Protein AF-A0A258W405-F1 (afdb_monomer_lite)

Radius of gyration: 18.04 Å; chains: 1; bounding box: 40×21×54 Å

pLDDT: mean 79.19, std 18.46, range [31.56, 95.25]

Foldseek 3Di:
DDDDDDDDPPAQKWKKKKFFDPLQQVCCCPPVVDRDDGDGIDMDIDGDDPVDDDPDDDPVRLQVVVCVRCVVVCVVPVDDDHDDPVCSVVTIDMDIDDTDDDDDPPDD

Secondary structure (DSSP, 8-state):
----PPP-----EEEEEEEE-HHHHHHHHHHH---PPPPPPEEEEEEPPTT---SS--HHHHHHHHHHHHHHHHHHHT------HHHHHHHEEEEEEEE---------

Structure (mmCIF, N/CA/C/O backbone):
data_AF-A0A258W405-F1
#
_entry.id   AF-A0A258W405-F1
#
loop_
_atom_site.group_PDB
_atom_site.id
_atom_site.type_symbol
_atom_site.label_atom_id
_atom_site.label_alt_id
_atom_site.label_comp_id
_atom_site.label_asym_id
_atom_site.label_entity_id
_atom_site.label_seq_id
_atom_site.pdbx_PDB_ins_code
_atom_site.Cartn_x
_atom_site.Cartn_y
_atom_site.Cartn_z
_atom_site.occupancy
_atom_site.B_iso_or_equiv
_atom_site.auth_seq_id
_atom_site.auth_comp_id
_atom_site.auth_asym_id
_atom_site.auth_atom_id
_atom_site.pdbx_PDB_model_num
ATOM 1 N N . MET A 1 1 ? -15.704 8.362 -36.813 1.00 38.09 1 MET A N 1
ATOM 2 C CA . MET A 1 1 ? -14.678 9.103 -36.054 1.00 38.09 1 MET A CA 1
ATOM 3 C C . MET A 1 1 ? -13.387 8.330 -36.163 1.00 38.09 1 MET A C 1
ATOM 5 O O . MET A 1 1 ? -13.366 7.169 -35.779 1.00 38.09 1 MET A O 1
ATOM 9 N N . THR A 1 2 ? -12.358 8.934 -36.738 1.00 39.44 2 THR A N 1
ATOM 10 C CA . THR A 1 2 ? -11.003 8.382 -36.751 1.00 39.44 2 THR A CA 1
ATOM 11 C C . THR A 1 2 ? -10.286 8.929 -35.527 1.00 39.44 2 THR A C 1
ATOM 13 O O . THR A 1 2 ? -10.123 10.139 -35.397 1.00 39.44 2 THR A O 1
ATOM 16 N N . PHE A 1 3 ? -9.930 8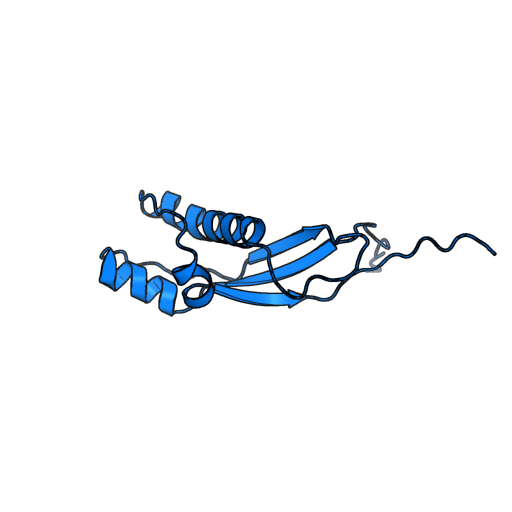.045 -34.599 1.00 31.56 3 PHE A N 1
ATOM 17 C CA . PHE A 1 3 ? -9.081 8.392 -33.469 1.00 31.56 3 PHE A CA 1
ATOM 18 C C . PHE A 1 3 ? -7.632 8.243 -33.915 1.00 31.56 3 PHE A C 1
ATOM 20 O O . PHE A 1 3 ? -7.236 7.182 -34.394 1.00 31.56 3 PHE A O 1
ATOM 27 N N . THR A 1 4 ? -6.857 9.311 -33.771 1.00 35.00 4 THR A N 1
ATOM 28 C CA . THR A 1 4 ? -5.407 9.262 -33.932 1.00 35.00 4 THR A CA 1
ATOM 29 C C . THR A 1 4 ? -4.822 9.035 -32.548 1.00 35.00 4 THR A C 1
ATOM 31 O O . THR A 1 4 ? -4.869 9.926 -31.701 1.00 35.00 4 THR A O 1
ATOM 34 N N . ILE A 1 5 ? -4.337 7.821 -32.298 1.00 46.50 5 ILE A N 1
ATOM 35 C CA . ILE A 1 5 ? -3.574 7.506 -31.092 1.00 46.50 5 ILE A CA 1
ATOM 36 C C . ILE A 1 5 ? -2.153 8.003 -31.349 1.00 46.50 5 ILE A C 1
ATOM 38 O O . ILE A 1 5 ? -1.511 7.569 -32.302 1.00 46.50 5 ILE A O 1
ATOM 42 N N . TYR A 1 6 ? -1.701 8.966 -30.548 1.00 43.72 6 TYR A N 1
ATOM 43 C CA . TYR A 1 6 ? -0.313 9.405 -30.569 1.00 43.72 6 TYR A CA 1
ATOM 44 C C . TYR A 1 6 ? 0.519 8.418 -29.770 1.00 43.72 6 TYR A C 1
ATOM 46 O O . TYR A 1 6 ? 0.208 8.099 -28.621 1.00 43.72 6 TYR A O 1
ATOM 54 N N . ASP A 1 7 ? 1.561 7.936 -30.418 1.00 46.19 7 ASP A N 1
ATOM 55 C CA . ASP A 1 7 ? 2.399 6.875 -29.918 1.00 46.19 7 ASP A CA 1
ATOM 56 C C . ASP A 1 7 ? 3.446 7.447 -28.935 1.00 46.19 7 ASP A C 1
ATOM 58 O O . ASP A 1 7 ? 4.285 8.278 -29.282 1.00 46.19 7 ASP A O 1
ATOM 62 N N . HIS A 1 8 ? 3.344 6.955 -27.694 1.00 46.28 8 HIS A N 1
ATOM 63 C CA . HIS A 1 8 ? 4.369 6.836 -26.645 1.00 46.28 8 HIS A CA 1
ATOM 64 C C . HIS A 1 8 ? 4.739 8.083 -25.808 1.00 46.28 8 HIS A C 1
ATOM 66 O O . HIS A 1 8 ? 5.602 8.888 -26.157 1.00 46.28 8 HIS A O 1
ATOM 72 N N . MET A 1 9 ? 4.217 8.143 -24.575 1.00 44.50 9 MET A N 1
ATOM 73 C CA . MET A 1 9 ? 4.986 8.726 -23.470 1.00 44.50 9 MET A CA 1
ATOM 74 C C . MET A 1 9 ? 6.166 7.790 -23.177 1.00 44.50 9 MET A C 1
ATOM 76 O O . MET A 1 9 ? 5.987 6.697 -22.642 1.00 44.50 9 MET A O 1
ATOM 80 N N . ILE A 1 10 ? 7.368 8.218 -23.562 1.00 52.25 10 ILE A N 1
ATOM 81 C CA . ILE A 1 10 ? 8.636 7.537 -23.278 1.00 52.25 10 ILE A CA 1
ATOM 82 C C . ILE A 1 10 ? 8.926 7.690 -21.784 1.00 52.25 10 ILE A C 1
ATOM 84 O O . ILE A 1 10 ? 9.546 8.664 -21.362 1.00 52.25 10 ILE A O 1
ATOM 88 N N . LEU A 1 11 ? 8.453 6.758 -20.964 1.00 55.41 11 LEU A N 1
ATOM 89 C CA . LEU A 1 11 ? 8.808 6.696 -19.551 1.00 55.41 11 LEU A CA 1
ATOM 90 C C . LEU A 1 11 ? 9.088 5.237 -19.195 1.00 55.41 11 LEU A C 1
ATOM 92 O O . LEU A 1 11 ? 8.208 4.391 -19.318 1.00 55.41 11 LEU A O 1
ATOM 96 N N . ASN A 1 12 ? 10.317 4.952 -1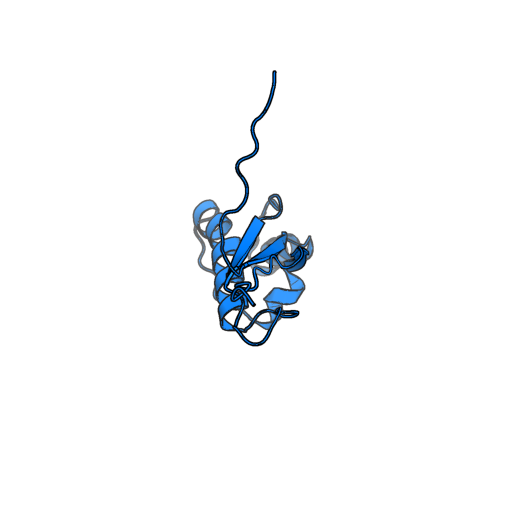8.752 1.00 68.12 12 ASN A N 1
ATOM 97 C CA . ASN A 1 12 ? 10.679 3.670 -18.143 1.00 68.12 12 ASN A CA 1
ATOM 98 C C . ASN A 1 12 ? 9.940 3.562 -16.809 1.00 68.12 12 ASN A C 1
ATOM 100 O O . ASN A 1 12 ? 10.467 3.929 -15.758 1.00 68.12 12 ASN A O 1
ATOM 104 N N . GLN A 1 13 ? 8.683 3.142 -16.871 1.00 75.12 13 GLN A N 1
ATOM 105 C CA . GLN A 1 13 ? 7.780 3.078 -15.738 1.00 75.12 13 GLN A CA 1
ATOM 106 C C . GLN A 1 13 ? 7.104 1.722 -15.680 1.00 75.12 13 GLN A C 1
ATOM 108 O O . GLN A 1 13 ? 6.746 1.130 -16.698 1.00 75.12 13 GLN A O 1
ATOM 113 N N . GLN A 1 14 ? 6.925 1.251 -14.455 1.00 80.44 14 GLN A N 1
ATOM 114 C CA . GLN A 1 14 ? 6.107 0.100 -14.149 1.00 80.44 14 GLN A CA 1
ATOM 115 C C . GLN A 1 14 ? 4.873 0.592 -13.417 1.00 80.44 14 GLN A C 1
ATOM 117 O O . GLN A 1 14 ? 4.962 1.426 -12.509 1.00 80.44 14 GLN A O 1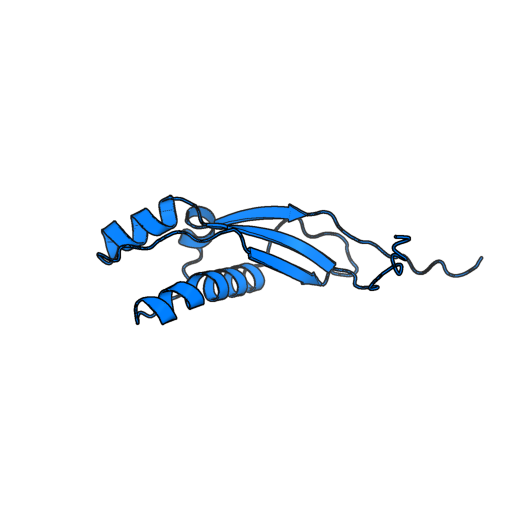
ATOM 122 N N . SER A 1 15 ? 3.723 0.084 -13.841 1.00 86.81 15 SER A N 1
ATOM 123 C CA . SER A 1 15 ? 2.453 0.404 -13.213 1.00 86.81 15 SER A CA 1
ATOM 124 C C . SER A 1 15 ? 2.037 -0.727 -12.288 1.00 86.81 15 SER A C 1
ATOM 126 O O . SER A 1 15 ? 2.287 -1.903 -12.551 1.00 86.81 15 SER A O 1
ATOM 128 N N . LEU A 1 16 ? 1.403 -0.378 -11.180 1.00 90.00 16 LEU A N 1
ATOM 129 C CA . LEU A 1 16 ? 0.767 -1.355 -10.312 1.00 90.00 16 LEU A CA 1
ATOM 130 C C . LEU A 1 16 ? -0.558 -0.806 -9.822 1.00 90.00 16 LEU A C 1
ATOM 132 O O . LEU A 1 16 ? -0.671 0.388 -9.548 1.00 90.00 16 LEU A O 1
ATOM 136 N N . SER A 1 17 ? -1.548 -1.680 -9.699 1.00 92.25 17 SER A N 1
ATOM 137 C CA . SER A 1 17 ? -2.773 -1.357 -8.983 1.00 92.25 17 SER A CA 1
ATOM 138 C C . SER A 1 17 ? -2.691 -1.851 -7.550 1.00 92.25 17 SER A C 1
ATOM 140 O O . SER A 1 17 ? -2.222 -2.963 -7.295 1.00 92.25 17 SER A O 1
ATOM 142 N N . VAL A 1 18 ? -3.193 -1.031 -6.637 1.00 93.06 18 VAL A N 1
ATOM 143 C CA . VAL A 1 18 ? -3.351 -1.347 -5.222 1.00 93.06 18 VAL A CA 1
ATOM 144 C C . VAL A 1 18 ? -4.834 -1.473 -4.948 1.00 93.06 18 VAL A C 1
ATOM 146 O O . VAL A 1 18 ? -5.595 -0.531 -5.158 1.00 93.06 18 VAL A O 1
ATOM 149 N N . THR A 1 19 ? -5.240 -2.649 -4.494 1.00 93.38 19 THR A N 1
ATOM 150 C CA . THR A 1 19 ? -6.613 -2.923 -4.083 1.00 93.38 19 THR A CA 1
ATOM 151 C C . THR A 1 19 ? -6.649 -3.047 -2.571 1.00 93.38 19 THR A C 1
ATOM 153 O O . THR A 1 19 ? -5.897 -3.828 -1.983 1.00 93.38 19 THR A O 1
ATOM 156 N N . VAL A 1 20 ? -7.538 -2.294 -1.934 1.00 92.62 20 VAL A N 1
ATOM 157 C CA . VAL A 1 20 ? -7.770 -2.398 -0.494 1.00 92.62 20 VAL A CA 1
ATOM 158 C C . VAL A 1 20 ? -8.560 -3.675 -0.200 1.00 92.62 20 VAL A C 1
ATOM 160 O O . VAL A 1 20 ? -9.622 -3.925 -0.769 1.00 92.62 20 VAL A O 1
ATOM 163 N N . LYS A 1 21 ? -8.031 -4.511 0.692 1.00 93.75 21 LYS A N 1
ATOM 164 C CA . LYS A 1 21 ? -8.636 -5.782 1.100 1.00 93.75 21 LYS A CA 1
ATOM 165 C C . LYS A 1 21 ? -9.731 -5.556 2.148 1.00 93.75 21 LYS A C 1
ATOM 167 O O . LYS A 1 21 ? -9.611 -4.645 2.965 1.00 93.75 21 LYS A O 1
ATOM 172 N N . PRO A 1 22 ? -10.722 -6.460 2.269 1.00 93.38 22 PRO A N 1
ATOM 173 C CA . PRO A 1 22 ? -11.730 -6.405 3.338 1.00 93.38 22 PRO A CA 1
ATOM 174 C C . PRO A 1 22 ? -11.148 -6.360 4.760 1.00 93.38 22 PRO A C 1
ATOM 176 O O . PRO A 1 22 ? -11.751 -5.793 5.669 1.00 93.38 22 PRO A O 1
ATOM 179 N N . ALA A 1 23 ? -9.954 -6.932 4.953 1.00 93.88 23 ALA A N 1
ATOM 180 C CA . ALA A 1 23 ? -9.243 -6.916 6.228 1.00 93.88 23 ALA A CA 1
ATOM 181 C C . ALA A 1 23 ? -8.872 -5.501 6.709 1.00 93.88 23 ALA A C 1
ATOM 183 O O . ALA A 1 23 ? -8.675 -5.323 7.909 1.00 93.88 23 ALA A O 1
ATOM 184 N N . PHE A 1 24 ? -8.793 -4.523 5.802 1.00 93.56 24 PHE A N 1
ATOM 185 C CA . PHE A 1 24 ? -8.599 -3.114 6.129 1.00 93.56 24 PHE A CA 1
ATOM 186 C C . PHE A 1 24 ? -9.797 -2.569 6.912 1.00 93.56 24 PHE A C 1
ATOM 188 O O . PHE A 1 24 ? -9.660 -2.222 8.079 1.00 93.56 24 PHE A O 1
ATOM 195 N N . ALA A 1 25 ? -10.996 -2.591 6.318 1.00 92.50 25 ALA A N 1
ATOM 196 C CA . ALA A 1 25 ? -12.205 -2.088 6.974 1.00 92.50 25 ALA A CA 1
ATOM 197 C C . ALA A 1 25 ? -12.501 -2.837 8.282 1.00 92.50 25 ALA A C 1
ATOM 199 O O . ALA A 1 25 ? -12.867 -2.223 9.280 1.00 92.50 25 ALA A O 1
ATOM 200 N N . ALA A 1 26 ? -12.271 -4.156 8.303 1.00 94.62 26 ALA A N 1
ATOM 201 C CA . ALA A 1 26 ? -12.414 -4.948 9.518 1.00 94.62 26 ALA A CA 1
ATOM 202 C C . ALA A 1 26 ? -11.478 -4.470 10.639 1.00 94.62 26 ALA A C 1
ATOM 204 O O . ALA A 1 26 ? -11.929 -4.341 11.769 1.00 94.62 26 ALA A O 1
ATOM 205 N N . TYR A 1 27 ? -10.207 -4.183 10.333 1.00 94.12 27 TYR A N 1
ATOM 206 C CA . TYR A 1 27 ? -9.248 -3.680 11.319 1.00 94.12 27 TYR A CA 1
ATOM 207 C C . TYR A 1 27 ? -9.681 -2.330 11.897 1.00 94.12 27 TYR A C 1
ATOM 209 O O . TYR A 1 27 ? -9.727 -2.177 13.113 1.00 94.12 27 TYR A O 1
ATOM 217 N N . PHE A 1 28 ? -10.053 -1.369 11.047 1.00 92.12 28 PHE A N 1
ATOM 218 C CA . PHE A 1 28 ? -10.487 -0.048 11.515 1.00 92.12 28 PHE A CA 1
ATOM 219 C C . PHE A 1 28 ? -11.757 -0.129 12.365 1.00 92.12 28 PHE A C 1
ATOM 221 O O . PHE A 1 28 ? -11.866 0.571 13.372 1.00 92.12 28 PHE A O 1
ATOM 228 N N . LYS A 1 29 ? -12.670 -1.049 12.038 1.00 94.00 29 LYS A N 1
ATOM 229 C CA . LYS A 1 29 ? -13.855 -1.272 12.863 1.00 94.00 29 LYS A CA 1
ATOM 230 C C . LYS A 1 29 ? -13.527 -1.929 14.203 1.00 94.00 29 LYS A C 1
ATOM 232 O O . LYS A 1 29 ? -14.094 -1.538 15.215 1.00 94.00 29 LYS A O 1
ATOM 237 N N . THR A 1 30 ? -12.646 -2.930 14.236 1.00 94.75 30 THR A N 1
ATOM 238 C CA . THR A 1 30 ? -12.357 -3.666 15.479 1.00 94.75 30 THR A CA 1
ATOM 239 C C . THR A 1 30 ? -11.429 -2.917 16.422 1.00 94.75 30 THR A C 1
ATOM 241 O O . THR A 1 30 ? -11.641 -2.971 17.628 1.00 94.75 30 THR A O 1
ATOM 244 N N . GLU A 1 31 ? -10.408 -2.242 15.894 1.00 91.31 31 GLU A N 1
ATOM 245 C CA . GLU A 1 31 ? -9.363 -1.612 16.708 1.00 91.31 31 GLU A CA 1
ATOM 246 C C . GLU A 1 31 ? -9.664 -0.146 17.035 1.00 91.31 31 GLU A C 1
ATOM 248 O O . GLU A 1 31 ? -9.239 0.344 18.079 1.00 91.31 31 GLU A O 1
ATOM 253 N N . LEU A 1 32 ? -10.387 0.559 16.156 1.00 88.69 32 LEU A N 1
ATOM 254 C CA . LEU A 1 32 ? -10.600 2.008 16.261 1.00 88.69 32 LEU A CA 1
ATOM 255 C C . LEU A 1 32 ? -12.086 2.409 16.308 1.00 88.69 32 LEU A C 1
ATOM 257 O O . LEU A 1 32 ? -12.381 3.585 16.486 1.00 88.69 32 LEU A O 1
ATOM 261 N N . ASP A 1 33 ? -13.013 1.452 16.170 1.00 91.50 33 ASP A N 1
ATOM 262 C CA . ASP A 1 33 ? -14.465 1.677 16.039 1.00 91.50 33 ASP A CA 1
ATOM 263 C C . ASP A 1 33 ? -14.845 2.647 14.900 1.00 91.50 33 ASP A C 1
ATOM 265 O O . ASP A 1 33 ? -15.820 3.393 14.983 1.00 91.50 33 ASP A O 1
ATOM 269 N N . ILE A 1 34 ? -14.079 2.620 13.803 1.00 89.62 34 ILE A N 1
ATOM 270 C CA . ILE A 1 34 ? -14.320 3.441 12.609 1.00 89.62 34 ILE A CA 1
ATOM 271 C C . ILE A 1 34 ? -14.956 2.579 11.515 1.00 89.62 34 ILE A C 1
ATOM 273 O O . ILE A 1 34 ? -14.398 1.566 11.089 1.00 89.62 34 ILE A O 1
ATOM 277 N N . ASP A 1 35 ? -16.118 3.004 11.021 1.00 88.94 35 ASP A N 1
ATOM 278 C CA . ASP A 1 35 ? -16.796 2.367 9.891 1.00 88.94 35 ASP A CA 1
ATOM 279 C C . ASP A 1 35 ? -16.246 2.902 8.563 1.00 88.94 35 ASP A C 1
ATOM 281 O O . ASP A 1 35 ? -16.685 3.931 8.057 1.00 88.94 35 ASP A O 1
ATOM 285 N N . VAL A 1 36 ? -15.270 2.189 7.993 1.00 87.25 36 VAL A N 1
ATOM 286 C CA . VAL A 1 36 ? -14.630 2.581 6.731 1.00 87.25 36 VAL A CA 1
ATOM 287 C C . VAL A 1 36 ? -15.287 1.911 5.522 1.00 87.25 36 VAL A C 1
ATOM 289 O O . VAL A 1 36 ? -15.470 0.693 5.481 1.00 87.25 36 VAL A O 1
ATOM 292 N N . HIS A 1 37 ? -15.571 2.699 4.484 1.00 84.06 37 HIS A N 1
ATOM 293 C CA . HIS A 1 37 ? -16.012 2.202 3.182 1.00 84.06 37 HIS A CA 1
ATOM 294 C C . HIS A 1 37 ? -14.829 2.052 2.226 1.00 84.06 37 HIS A C 1
ATOM 296 O O . HIS A 1 37 ? -14.179 3.031 1.885 1.00 84.06 37 HIS A O 1
ATOM 302 N N . ILE A 1 38 ? -14.574 0.829 1.759 1.00 83.81 38 ILE A N 1
ATOM 303 C CA . ILE A 1 38 ? -13.473 0.553 0.830 1.00 83.81 38 ILE A CA 1
ATOM 304 C C . ILE A 1 38 ? -13.765 1.161 -0.549 1.00 83.81 38 ILE A C 1
ATOM 306 O O . ILE A 1 38 ? -14.795 0.869 -1.160 1.00 83.81 38 ILE A O 1
ATOM 310 N N . HIS A 1 39 ? -12.835 1.975 -1.047 1.00 77.38 39 HIS A N 1
ATOM 311 C CA . HIS A 1 39 ? -12.883 2.554 -2.389 1.00 77.38 39 HIS A CA 1
ATOM 312 C C . HIS A 1 39 ? -12.304 1.626 -3.471 1.00 77.38 39 HIS A C 1
ATOM 314 O O . HIS A 1 39 ? -11.761 0.556 -3.192 1.00 77.38 39 HIS A O 1
ATOM 320 N N . ALA A 1 40 ? -12.454 2.042 -4.733 1.00 79.00 40 ALA A N 1
ATOM 321 C CA . ALA A 1 40 ? -11.876 1.352 -5.883 1.00 79.00 40 ALA A CA 1
ATOM 322 C C . ALA A 1 40 ? -10.337 1.395 -5.862 1.00 79.00 40 ALA A C 1
ATOM 324 O O . ALA A 1 40 ? -9.738 2.258 -5.226 1.00 79.00 40 ALA A O 1
ATOM 325 N N . SER A 1 41 ? -9.709 0.468 -6.585 1.00 83.44 41 SER A N 1
ATOM 326 C CA . SER A 1 41 ? -8.253 0.351 -6.655 1.00 83.44 41 SER A CA 1
ATOM 327 C C . SER A 1 41 ? -7.594 1.602 -7.243 1.00 83.44 41 SER A C 1
ATOM 329 O O . SER A 1 41 ? -8.042 2.121 -8.268 1.00 83.44 41 SER A O 1
ATOM 331 N N . ASN A 1 42 ? -6.477 2.023 -6.651 1.00 89.31 42 ASN A N 1
ATOM 332 C CA . ASN A 1 42 ? -5.628 3.087 -7.186 1.00 89.31 42 ASN A CA 1
ATOM 333 C C . ASN A 1 42 ? -4.496 2.506 -8.033 1.00 89.31 42 ASN A C 1
ATOM 335 O O . ASN A 1 42 ? -4.064 1.373 -7.819 1.00 89.31 42 ASN A O 1
ATOM 339 N N . VAL A 1 43 ? -3.995 3.289 -8.990 1.00 89.88 43 VAL A N 1
ATOM 340 C CA . VAL A 1 43 ? -2.852 2.911 -9.832 1.00 89.88 43 VAL A CA 1
ATOM 341 C C . VAL A 1 43 ? -1.675 3.830 -9.540 1.00 89.88 43 VAL A C 1
ATOM 343 O O . VAL A 1 43 ? -1.805 5.052 -9.577 1.00 89.88 43 VAL A O 1
ATOM 346 N N . TYR A 1 44 ? -0.515 3.227 -9.302 1.00 89.44 44 TYR A N 1
ATOM 347 C CA . TYR A 1 44 ? 0.745 3.919 -9.066 1.00 89.44 44 TYR A CA 1
ATOM 348 C C . TYR A 1 44 ? 1.728 3.642 -10.198 1.00 89.44 44 TYR A C 1
ATOM 350 O O . TYR A 1 44 ? 1.782 2.535 -10.737 1.00 89.44 44 TYR A O 1
ATOM 358 N N . LEU A 1 45 ? 2.518 4.661 -10.536 1.00 88.00 45 LEU A N 1
ATOM 359 C CA . LEU A 1 45 ? 3.571 4.599 -11.544 1.00 88.00 45 LEU A CA 1
ATOM 360 C C . LEU A 1 45 ? 4.922 4.792 -10.862 1.00 88.00 45 LEU A C 1
ATOM 362 O O . LEU A 1 45 ? 5.174 5.839 -10.266 1.00 88.00 45 LEU A O 1
ATOM 366 N N . PHE A 1 46 ? 5.797 3.796 -10.975 1.00 84.81 46 PHE A N 1
ATOM 367 C CA . PHE A 1 46 ? 7.154 3.850 -10.436 1.00 84.81 46 PHE A CA 1
ATOM 368 C C . PHE A 1 46 ? 8.182 3.803 -11.560 1.00 84.81 46 PHE A C 1
ATOM 370 O O . PHE A 1 46 ? 8.043 3.032 -12.507 1.00 84.81 46 PHE A O 1
ATOM 377 N N . ALA A 1 47 ? 9.229 4.622 -11.450 1.00 81.81 47 ALA A N 1
ATOM 378 C CA . ALA A 1 47 ? 10.336 4.614 -12.398 1.00 81.81 47 ALA A CA 1
ATOM 379 C C . ALA A 1 47 ? 11.153 3.323 -12.264 1.00 81.81 47 ALA A C 1
ATOM 381 O O . ALA A 1 47 ? 11.565 2.963 -11.163 1.00 81.81 47 ALA A O 1
ATOM 382 N N . ILE A 1 48 ? 11.404 2.654 -13.385 1.00 74.25 48 ILE A N 1
ATOM 383 C CA . ILE A 1 48 ? 12.130 1.383 -13.448 1.00 74.25 48 ILE A CA 1
ATOM 384 C C . ILE A 1 48 ? 13.641 1.648 -13.405 1.00 74.25 48 ILE A C 1
ATOM 386 O O . ILE A 1 48 ? 14.123 2.539 -14.113 1.00 74.25 48 ILE A O 1
ATOM 390 N N . PRO A 1 49 ? 14.424 0.889 -12.617 1.00 69.75 49 PRO A N 1
ATOM 391 C CA . PRO A 1 49 ? 15.866 1.007 -12.595 1.00 69.75 49 PRO A CA 1
ATOM 392 C C . PRO A 1 49 ? 16.437 0.486 -13.910 1.00 69.75 49 PRO A C 1
ATOM 394 O O . PRO A 1 49 ? 15.899 -0.419 -14.542 1.00 69.75 49 PRO A O 1
ATOM 397 N N . LEU A 1 50 ? 17.622 0.971 -14.272 1.00 66.06 50 LEU A N 1
ATOM 398 C CA . LEU A 1 50 ? 18.350 0.498 -15.459 1.00 66.06 50 LEU A CA 1
ATOM 399 C C . LEU A 1 50 ? 18.614 -1.023 -15.458 1.00 66.06 50 LEU A C 1
ATOM 401 O O . LEU A 1 50 ? 18.953 -1.591 -16.489 1.00 66.06 50 LEU A O 1
ATOM 405 N N . GLN A 1 51 ? 18.485 -1.665 -14.295 1.00 65.75 51 GLN A N 1
ATOM 406 C CA . GLN A 1 51 ? 18.781 -3.072 -14.045 1.00 65.75 51 GLN A CA 1
ATOM 407 C C . GLN A 1 51 ? 17.626 -4.024 -14.425 1.00 65.75 51 GLN A C 1
ATOM 409 O O . GLN A 1 51 ? 17.867 -5.225 -14.500 1.00 65.75 51 GLN A O 1
ATOM 414 N N . GLY A 1 52 ? 16.402 -3.527 -14.671 1.00 65.50 52 GLY A N 1
ATOM 415 C CA . GLY A 1 52 ? 15.245 -4.351 -15.064 1.00 65.50 52 GLY A CA 1
ATOM 416 C C . GLY A 1 52 ? 13.953 -4.066 -14.283 1.00 65.50 52 GLY A C 1
ATOM 417 O O . GLY A 1 52 ? 13.896 -3.117 -13.507 1.00 65.50 52 GLY A O 1
ATOM 418 N N . GLU A 1 53 ? 12.908 -4.871 -14.519 1.00 69.94 53 GLU A N 1
ATOM 419 C CA . GLU A 1 53 ? 11.584 -4.747 -13.879 1.00 69.94 53 GLU A CA 1
ATOM 420 C C . GLU A 1 53 ? 11.652 -4.922 -12.357 1.00 69.94 53 GLU A C 1
ATOM 422 O O . GLU A 1 53 ? 12.480 -5.679 -11.840 1.00 69.94 53 GLU A O 1
ATOM 427 N N . PHE A 1 54 ? 10.720 -4.302 -11.632 1.00 72.88 54 PHE A N 1
AT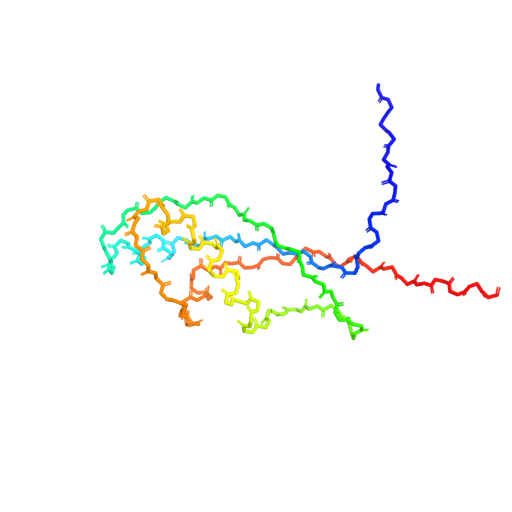OM 428 C CA . PHE A 1 54 ? 10.469 -4.672 -10.248 1.00 72.88 54 PHE A CA 1
ATOM 429 C C . PHE A 1 54 ? 9.451 -5.805 -10.186 1.00 72.88 54 PHE A C 1
ATOM 431 O O . PHE A 1 54 ? 8.427 -5.805 -10.863 1.00 72.88 54 PHE A O 1
ATOM 438 N N . THR A 1 55 ? 9.696 -6.762 -9.303 1.00 76.50 55 THR A N 1
ATOM 439 C CA . THR A 1 55 ? 8.700 -7.782 -8.944 1.00 76.50 55 THR A CA 1
ATOM 440 C C . THR A 1 55 ? 8.148 -7.561 -7.537 1.00 76.50 55 THR A C 1
ATOM 442 O O . THR A 1 55 ? 7.147 -8.167 -7.153 1.00 76.50 55 THR A O 1
ATOM 445 N N . GLN A 1 56 ? 8.774 -6.669 -6.765 1.00 85.94 56 GLN A N 1
ATOM 446 C CA . GLN A 1 56 ? 8.420 -6.328 -5.392 1.00 85.94 56 GLN A CA 1
ATOM 447 C C . GLN A 1 56 ? 8.679 -4.842 -5.136 1.00 85.94 56 GLN A C 1
ATOM 449 O O . GLN A 1 56 ? 9.609 -4.267 -5.700 1.00 85.94 56 GLN A O 1
ATOM 454 N N . LEU A 1 57 ? 7.864 -4.238 -4.270 1.00 89.31 57 LEU A N 1
ATOM 455 C CA . LEU A 1 57 ? 8.083 -2.868 -3.813 1.00 89.31 57 LEU A CA 1
ATOM 456 C C . LEU A 1 57 ? 9.173 -2.813 -2.745 1.00 89.31 57 LEU A C 1
ATOM 458 O O . LEU A 1 57 ? 9.208 -3.658 -1.846 1.00 89.31 57 LEU A O 1
ATOM 462 N N . SER A 1 58 ? 10.010 -1.779 -2.814 1.00 90.31 58 SER A N 1
ATOM 463 C CA . SER A 1 58 ? 10.903 -1.408 -1.718 1.00 90.31 58 SER A CA 1
ATOM 464 C C . SER A 1 58 ? 10.103 -0.954 -0.491 1.00 90.31 58 SER A C 1
ATOM 466 O O . SER A 1 58 ? 8.932 -0.583 -0.592 1.00 90.31 58 SER A O 1
ATOM 468 N N . ASP A 1 59 ? 10.738 -0.935 0.682 1.00 91.56 59 ASP A N 1
ATOM 469 C CA . ASP A 1 59 ? 10.093 -0.441 1.906 1.00 91.56 59 ASP A CA 1
ATOM 470 C C . ASP A 1 59 ? 9.658 1.030 1.786 1.00 91.56 59 ASP A C 1
ATOM 472 O O . ASP A 1 59 ? 8.603 1.407 2.296 1.00 91.56 59 ASP A O 1
ATOM 476 N N . GLU A 1 60 ? 10.426 1.849 1.066 1.00 92.12 60 GLU A N 1
ATOM 477 C CA . GLU A 1 60 ? 10.082 3.246 0.782 1.00 92.12 60 GLU A CA 1
ATOM 478 C C . GLU A 1 60 ? 8.823 3.344 -0.092 1.00 92.12 60 GLU A C 1
ATOM 480 O O . GLU A 1 60 ? 7.895 4.082 0.232 1.00 92.12 60 GLU A O 1
ATOM 485 N N . GLN A 1 61 ? 8.740 2.535 -1.153 1.00 92.00 61 GLN A N 1
ATOM 486 C CA . GLN A 1 61 ? 7.564 2.484 -2.025 1.00 92.00 61 GLN A CA 1
ATOM 487 C C . GLN A 1 61 ? 6.329 1.965 -1.282 1.00 92.00 61 GLN A C 1
ATOM 489 O O . GLN A 1 61 ? 5.243 2.517 -1.450 1.00 92.00 61 GLN A O 1
ATOM 494 N N . LYS A 1 62 ? 6.482 0.941 -0.429 1.00 94.56 62 LYS A N 1
ATOM 495 C CA . LYS A 1 62 ? 5.393 0.452 0.429 1.00 94.56 62 LYS A CA 1
ATOM 496 C C . LYS A 1 62 ? 4.911 1.540 1.387 1.00 94.56 62 LYS A C 1
ATOM 498 O O . LYS A 1 62 ? 3.710 1.758 1.487 1.00 94.56 62 LYS A O 1
ATOM 503 N N . THR A 1 63 ? 5.827 2.255 2.040 1.00 95.25 63 THR A N 1
ATOM 504 C CA . THR A 1 63 ? 5.483 3.370 2.940 1.00 95.25 63 THR A CA 1
ATOM 505 C C . THR A 1 63 ? 4.701 4.453 2.198 1.00 95.25 63 THR A C 1
ATOM 507 O O . THR A 1 63 ? 3.644 4.872 2.663 1.00 95.25 63 THR A O 1
ATOM 510 N N . PHE A 1 64 ? 5.176 4.855 1.015 1.00 94.12 64 PHE A N 1
ATOM 511 C CA . PHE A 1 64 ? 4.501 5.845 0.177 1.00 94.12 64 PHE A CA 1
ATOM 512 C C . PHE A 1 64 ? 3.081 5.409 -0.203 1.00 94.12 64 PHE A C 1
ATOM 514 O O . PHE A 1 64 ? 2.136 6.167 -0.001 1.00 94.12 64 PHE A O 1
ATOM 521 N N . VAL A 1 65 ? 2.918 4.186 -0.722 1.00 94.06 65 VAL A N 1
ATOM 522 C CA . VAL A 1 65 ? 1.601 3.641 -1.088 1.00 94.06 65 VAL A CA 1
ATOM 523 C C . VAL A 1 65 ? 0.681 3.603 0.128 1.00 94.06 65 VAL A C 1
ATOM 525 O O . VAL A 1 65 ? -0.452 4.059 0.046 1.00 94.06 65 VAL A O 1
ATOM 528 N N . PHE A 1 66 ? 1.172 3.116 1.269 1.00 94.81 66 PHE A N 1
ATOM 529 C CA . PHE A 1 66 ? 0.383 3.007 2.493 1.00 94.81 66 PHE A CA 1
ATOM 530 C C . PHE A 1 66 ? -0.149 4.365 2.953 1.00 94.81 66 PHE A C 1
ATOM 532 O O . PHE A 1 66 ? -1.340 4.499 3.210 1.00 94.81 66 PHE A O 1
ATOM 539 N N . GLN A 1 67 ? 0.717 5.380 2.994 1.00 92.94 67 GLN A N 1
ATOM 540 C CA . GLN A 1 67 ? 0.333 6.744 3.355 1.00 92.94 67 GLN A CA 1
ATOM 541 C C . GLN A 1 67 ? -0.671 7.336 2.364 1.00 92.94 67 GLN A C 1
ATOM 543 O O . GLN A 1 67 ? -1.600 8.023 2.769 1.00 92.94 67 GLN A O 1
ATOM 548 N N . LYS A 1 68 ? -0.513 7.072 1.061 1.00 92.38 68 LYS A N 1
ATOM 549 C CA . LYS A 1 68 ? -1.441 7.578 0.043 1.00 92.38 68 LYS A CA 1
ATOM 550 C C . LYS A 1 68 ? -2.818 6.942 0.144 1.00 92.38 68 LYS A C 1
ATOM 552 O O . LYS A 1 68 ? -3.802 7.676 0.159 1.00 92.38 68 LYS A O 1
ATOM 557 N N . GLU A 1 69 ? -2.886 5.622 0.283 1.00 91.62 69 GLU A N 1
ATOM 558 C CA . GLU A 1 69 ? -4.154 4.923 0.502 1.00 91.62 69 GLU A CA 1
ATOM 559 C C . GLU A 1 69 ? -4.835 5.377 1.798 1.00 91.62 69 GLU A C 1
ATOM 561 O O . GLU A 1 69 ? -6.046 5.582 1.805 1.00 91.62 69 GLU A O 1
ATOM 566 N N . LEU A 1 70 ? -4.072 5.578 2.880 1.00 90.56 70 LEU A N 1
ATOM 567 C CA . LEU A 1 70 ? -4.622 6.027 4.159 1.00 90.56 70 LEU A CA 1
ATOM 568 C C . LEU A 1 70 ? -5.072 7.479 4.168 1.00 90.56 70 LEU A C 1
ATOM 570 O O . LEU A 1 70 ? -6.107 7.756 4.764 1.00 90.56 70 LEU A O 1
ATOM 574 N N . SER A 1 71 ? -4.352 8.377 3.492 1.00 89.75 71 SER A N 1
ATOM 575 C CA . SER A 1 71 ? -4.634 9.817 3.544 1.00 89.75 71 SER A CA 1
ATOM 576 C C . SER A 1 71 ? -6.075 10.170 3.163 1.00 89.75 71 SER A C 1
ATOM 578 O O . SER A 1 71 ? -6.644 11.102 3.721 1.00 89.75 71 SER A O 1
ATOM 580 N N . LEU A 1 72 ? -6.693 9.378 2.278 1.00 82.75 72 LEU A N 1
ATOM 581 C CA . LEU A 1 72 ? -8.100 9.528 1.900 1.00 82.75 72 LEU A CA 1
ATOM 582 C C . LEU A 1 72 ? -9.046 9.308 3.093 1.00 82.75 72 LEU A C 1
ATOM 584 O O . LEU A 1 72 ? -10.043 10.009 3.236 1.00 82.75 72 LEU A O 1
ATOM 588 N N . TYR A 1 73 ? -8.729 8.342 3.954 1.00 86.75 73 TYR A N 1
ATOM 589 C CA . TYR A 1 73 ? -9.520 8.002 5.134 1.00 86.75 73 TYR A CA 1
ATOM 590 C C . TYR A 1 73 ? -9.162 8.878 6.337 1.00 86.75 73 TYR A C 1
ATOM 592 O O . TYR A 1 73 ? -10.054 9.271 7.081 1.00 86.75 73 TYR A O 1
ATOM 600 N N . GLU A 1 74 ? -7.885 9.213 6.513 1.00 88.44 74 GLU A N 1
ATOM 601 C CA . GLU A 1 74 ? -7.423 10.138 7.556 1.00 88.44 74 GLU A CA 1
ATOM 602 C C . GLU A 1 74 ? -8.100 11.507 7.420 1.00 88.44 74 GLU A C 1
ATOM 604 O O . GLU A 1 74 ? -8.600 12.046 8.405 1.00 88.44 74 GLU A O 1
ATOM 609 N N . GLU A 1 75 ? -8.205 12.032 6.193 1.00 86.50 75 GLU A N 1
ATOM 610 C CA . GLU A 1 75 ? -8.933 13.275 5.914 1.00 86.50 75 GLU A CA 1
ATOM 611 C C . GLU A 1 75 ? -10.443 13.120 6.155 1.00 86.50 75 GLU A C 1
ATOM 613 O O . GLU A 1 75 ? -11.073 14.009 6.722 1.00 86.50 75 GLU A O 1
ATOM 618 N N . GLN A 1 76 ? -11.032 11.987 5.759 1.00 85.88 76 GLN A N 1
ATOM 619 C CA . GLN A 1 76 ? -12.473 11.760 5.881 1.00 85.88 76 GLN A CA 1
ATOM 620 C C . GLN A 1 76 ? -12.947 11.580 7.333 1.00 85.88 76 GLN A C 1
ATOM 622 O O . GLN A 1 76 ? -14.059 11.993 7.665 1.00 85.88 76 GLN A O 1
ATOM 627 N N . TYR A 1 77 ? -12.149 10.920 8.171 1.00 85.38 77 TYR A N 1
ATOM 628 C CA . TYR A 1 77 ? -12.529 10.525 9.532 1.00 85.38 77 TYR A CA 1
ATOM 629 C C . TYR A 1 77 ? -11.707 11.234 10.619 1.00 85.38 77 TYR A C 1
ATOM 631 O O . TYR A 1 77 ? -11.849 10.897 11.792 1.00 85.38 77 TYR A O 1
ATOM 639 N N . GLU A 1 78 ? -10.873 12.204 10.239 1.00 86.44 78 GLU A N 1
ATOM 640 C CA . GLU A 1 78 ? -10.081 13.053 11.139 1.00 86.44 78 GLU A CA 1
ATOM 641 C C . GLU A 1 78 ? -9.209 12.257 12.135 1.00 86.44 78 GLU A C 1
ATOM 643 O O . GLU A 1 78 ? -9.143 12.573 13.324 1.00 86.44 78 GLU A O 1
ATOM 648 N N . PHE A 1 79 ? -8.516 11.218 11.653 1.00 85.19 79 PHE A N 1
ATOM 649 C CA . PHE A 1 79 ? -7.527 10.463 12.436 1.00 85.19 79 PHE A CA 1
ATOM 650 C C . PHE A 1 79 ? -6.146 10.491 11.775 1.00 85.19 79 PHE A C 1
ATOM 652 O O . PHE A 1 79 ? -6.021 10.795 10.594 1.00 85.19 79 PHE A O 1
ATOM 659 N N . GLU A 1 80 ? -5.112 10.137 12.537 1.00 87.50 80 GLU A N 1
ATOM 660 C CA . GLU A 1 80 ? -3.754 9.914 12.032 1.00 87.50 80 GLU A CA 1
ATOM 661 C C . GLU A 1 80 ? -3.349 8.470 12.343 1.00 87.50 80 GLU A C 1
ATOM 663 O O . GLU A 1 80 ? -3.517 8.003 13.475 1.00 87.50 80 GLU A O 1
ATOM 668 N N . PHE A 1 81 ? -2.837 7.749 11.348 1.00 88.31 81 PHE A N 1
ATOM 669 C CA . PHE A 1 81 ? -2.442 6.356 11.482 1.00 88.31 81 PHE A CA 1
ATOM 670 C C . PHE A 1 81 ? -1.016 6.133 10.956 1.00 88.31 81 PHE A C 1
ATOM 672 O O . PHE A 1 81 ? -0.746 6.278 9.760 1.00 88.31 81 PHE A O 1
ATOM 679 N N . PRO A 1 82 ? -0.067 5.748 11.830 1.00 89.56 82 PRO A N 1
ATOM 680 C CA . PRO A 1 82 ? 1.321 5.585 11.431 1.00 89.56 82 PRO A CA 1
ATOM 681 C C . PRO A 1 82 ? 1.500 4.393 10.485 1.00 89.56 82 PRO A C 1
ATOM 683 O O . PRO A 1 82 ? 0.778 3.399 10.536 1.00 89.56 82 PRO A O 1
ATOM 686 N N . TYR A 1 83 ? 2.528 4.454 9.635 1.00 89.44 83 TYR A N 1
ATOM 687 C CA . TYR A 1 83 ? 2.876 3.310 8.798 1.00 89.44 83 TYR A CA 1
ATOM 688 C C . TYR A 1 83 ? 3.323 2.112 9.646 1.00 89.44 83 TYR A C 1
ATOM 690 O O . TYR A 1 83 ? 4.349 2.162 10.327 1.00 89.44 83 TYR A O 1
ATOM 698 N N . GLU A 1 84 ? 2.604 0.998 9.510 1.00 92.88 84 GLU A N 1
ATOM 699 C CA . GLU A 1 84 ? 2.974 -0.292 10.082 1.00 92.88 84 GLU A CA 1
ATOM 700 C C . GLU A 1 84 ? 3.248 -1.313 8.973 1.00 92.88 84 GLU A C 1
ATOM 702 O O . GLU A 1 84 ? 2.342 -1.821 8.307 1.00 92.88 84 GLU A O 1
ATOM 707 N N . LYS A 1 85 ? 4.526 -1.670 8.797 1.00 90.88 85 LYS A N 1
ATOM 708 C CA . LYS A 1 85 ? 4.980 -2.596 7.744 1.00 90.88 85 LYS A CA 1
ATOM 709 C C . LYS A 1 85 ? 4.247 -3.943 7.758 1.00 90.88 85 LYS A C 1
ATOM 711 O O . LYS A 1 85 ? 3.997 -4.518 6.703 1.00 90.88 85 LYS A O 1
ATOM 716 N N . THR A 1 86 ? 3.899 -4.446 8.940 1.00 92.75 86 THR A N 1
ATOM 717 C CA . THR A 1 86 ? 3.170 -5.712 9.131 1.00 92.75 86 THR A CA 1
ATOM 718 C C . THR A 1 86 ? 1.733 -5.658 8.615 1.00 92.75 86 THR A C 1
ATOM 720 O O . THR A 1 86 ? 1.180 -6.694 8.245 1.00 92.75 86 THR A O 1
ATOM 723 N N . LEU A 1 87 ? 1.126 -4.470 8.569 1.00 94.75 87 LEU A N 1
ATOM 724 C CA . LEU A 1 87 ? -0.243 -4.278 8.103 1.00 94.75 87 LEU A CA 1
ATOM 725 C C . LEU A 1 87 ? -0.326 -4.093 6.591 1.00 94.75 87 LEU A C 1
ATOM 727 O O . LEU A 1 87 ? -1.377 -4.372 6.024 1.00 94.75 87 LEU A O 1
ATOM 731 N N . PHE A 1 88 ? 0.764 -3.704 5.921 1.00 94.88 88 PHE A N 1
ATOM 732 C CA . PHE A 1 88 ? 0.756 -3.447 4.478 1.00 94.88 88 PHE A CA 1
ATOM 733 C C . PHE A 1 88 ? 0.179 -4.628 3.682 1.00 94.88 88 PHE A C 1
ATOM 735 O O . PHE A 1 88 ? -0.816 -4.480 2.976 1.00 94.88 88 PHE A O 1
ATOM 742 N N . ASP A 1 89 ? 0.749 -5.826 3.843 1.00 93.62 89 ASP A N 1
ATOM 743 C CA . ASP A 1 89 ? 0.318 -7.003 3.076 1.00 93.62 89 ASP A CA 1
ATOM 744 C C . ASP A 1 89 ? -1.063 -7.523 3.545 1.00 93.62 89 ASP A C 1
ATOM 746 O O . ASP A 1 89 ? -1.772 -8.203 2.793 1.00 93.62 89 ASP A O 1
ATOM 750 N N . ARG A 1 90 ? -1.480 -7.179 4.775 1.00 94.81 90 ARG A N 1
ATOM 751 C CA . ARG A 1 90 ? -2.823 -7.467 5.310 1.00 94.81 90 ARG A CA 1
ATOM 752 C C . ARG A 1 90 ? -3.880 -6.563 4.676 1.00 94.81 90 ARG A C 1
ATOM 754 O O . ARG A 1 90 ? -4.983 -7.030 4.400 1.00 94.81 90 ARG A O 1
ATOM 761 N N . PHE A 1 91 ? -3.552 -5.295 4.464 1.00 94.56 91 PHE A N 1
ATOM 762 C CA . PHE A 1 91 ? -4.471 -4.261 3.998 1.00 94.56 91 PHE A CA 1
ATOM 763 C C . PHE A 1 91 ? -4.559 -4.175 2.487 1.00 94.56 91 PHE A C 1
ATOM 765 O O . PHE A 1 91 ? -5.634 -3.890 1.967 1.00 94.56 91 PHE A O 1
ATOM 772 N N . PHE A 1 92 ? -3.468 -4.460 1.784 1.00 94.62 92 PHE A N 1
ATOM 773 C CA . PHE A 1 92 ? -3.376 -4.192 0.360 1.00 94.62 92 PHE A CA 1
ATOM 774 C C . PHE A 1 92 ? -3.049 -5.444 -0.446 1.00 94.62 92 PHE A C 1
ATOM 776 O O . PHE A 1 92 ? -2.298 -6.331 -0.032 1.00 94.62 92 PHE A O 1
A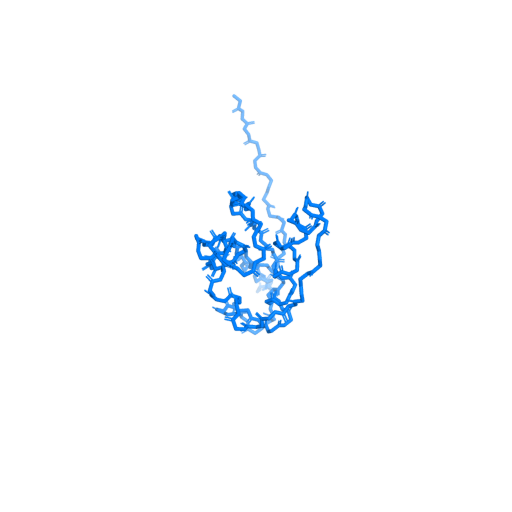TOM 783 N N . GLU A 1 93 ? -3.654 -5.521 -1.622 1.00 93.94 93 GLU A N 1
ATOM 784 C CA . GLU A 1 93 ? -3.294 -6.434 -2.695 1.00 93.94 93 GLU A CA 1
ATOM 785 C C . GLU A 1 93 ? -2.640 -5.633 -3.814 1.00 93.94 93 GLU A C 1
ATOM 787 O O . GLU A 1 93 ? -3.178 -4.615 -4.245 1.00 93.94 93 GLU A O 1
ATOM 792 N N . ILE A 1 94 ? -1.477 -6.089 -4.278 1.00 92.38 94 ILE A N 1
ATOM 793 C CA . ILE A 1 94 ? -0.756 -5.457 -5.381 1.00 92.38 94 ILE A CA 1
ATOM 794 C C . ILE A 1 94 ? -0.917 -6.317 -6.624 1.00 92.38 94 ILE A C 1
ATOM 796 O O . ILE A 1 94 ? -0.660 -7.520 -6.595 1.00 92.38 94 ILE A O 1
ATOM 800 N N . THR A 1 95 ? -1.271 -5.686 -7.737 1.00 90.88 95 THR A N 1
ATOM 801 C CA . THR A 1 95 ? -1.212 -6.302 -9.062 1.00 90.88 95 THR A CA 1
ATOM 802 C C . THR A 1 95 ? -0.288 -5.482 -9.944 1.00 90.88 95 THR A C 1
ATOM 804 O O . THR A 1 95 ? -0.536 -4.303 -10.184 1.00 90.88 95 THR A O 1
ATOM 807 N N . TRP A 1 96 ? 0.787 -6.107 -10.419 1.00 86.38 96 TRP A N 1
ATOM 808 C CA . TRP A 1 96 ? 1.692 -5.495 -11.382 1.00 86.38 96 TRP A CA 1
ATOM 809 C C . TRP A 1 96 ? 1.066 -5.512 -12.771 1.00 86.38 96 TRP A C 1
ATOM 811 O O . TRP A 1 96 ? 0.638 -6.559 -13.257 1.00 86.38 96 TRP A O 1
ATOM 821 N N . HIS A 1 97 ? 1.063 -4.356 -13.418 1.00 81.19 97 HIS A N 1
ATOM 822 C CA . HIS A 1 97 ? 0.696 -4.207 -14.817 1.00 81.19 97 HIS A CA 1
ATOM 823 C C . 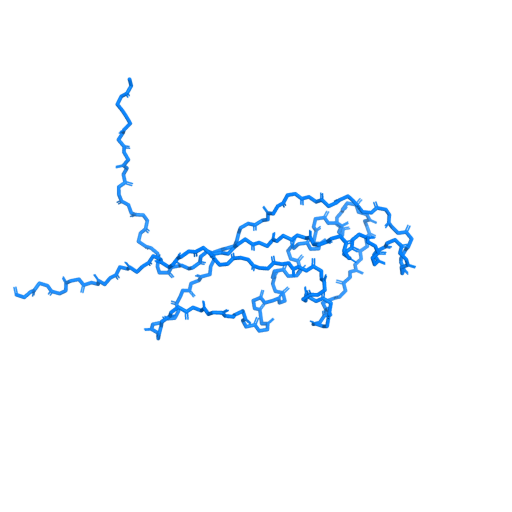HIS A 1 97 ? 1.996 -3.995 -15.595 1.00 81.19 97 HIS A C 1
ATOM 825 O O . HIS A 1 97 ? 2.877 -3.267 -15.136 1.00 81.19 97 HIS A O 1
ATOM 831 N N . GLY A 1 98 ? 2.143 -4.721 -16.706 1.00 64.88 98 GLY A N 1
ATOM 832 C CA . GLY A 1 98 ? 3.416 -4.971 -17.393 1.00 64.88 98 GLY A CA 1
ATOM 833 C C . GLY A 1 98 ? 4.339 -3.765 -17.607 1.00 64.88 98 GLY A C 1
ATOM 834 O O . GLY A 1 98 ? 3.943 -2.602 -17.555 1.00 64.88 98 GLY A O 1
ATOM 835 N N . VAL A 1 99 ? 5.608 -4.063 -17.868 1.00 60.91 99 VAL A N 1
ATOM 836 C CA . VAL A 1 99 ? 6.644 -3.052 -18.069 1.00 60.91 99 VAL A CA 1
ATOM 837 C C . VAL A 1 99 ? 6.645 -2.523 -19.497 1.00 60.91 99 VAL A C 1
ATOM 839 O O . VAL A 1 99 ? 6.652 -3.283 -20.464 1.00 60.91 99 VAL A O 1
ATOM 842 N N . VAL A 1 100 ? 6.709 -1.197 -19.628 1.00 56.75 100 VAL A N 1
ATOM 843 C CA . VAL A 1 100 ? 6.968 -0.539 -20.910 1.00 56.75 100 VAL A CA 1
ATOM 844 C C . VAL A 1 100 ? 8.467 -0.252 -21.014 1.00 56.75 100 VAL A C 1
ATOM 846 O O . VAL A 1 100 ? 8.963 0.731 -20.467 1.00 56.75 100 VAL A O 1
ATOM 849 N N . TYR A 1 101 ? 9.196 -1.119 -21.721 1.00 52.66 101 TYR A N 1
ATOM 850 C CA . TYR A 1 101 ? 10.590 -0.880 -22.103 1.00 52.66 101 TYR A CA 1
ATOM 851 C C . TYR A 1 101 ? 10.661 -0.091 -23.410 1.00 52.66 101 TYR A C 1
ATOM 853 O O . TYR A 1 101 ? 10.067 -0.496 -24.406 1.00 52.66 101 TYR A O 1
ATOM 861 N N . HIS A 1 102 ? 11.463 0.974 -23.445 1.00 52.66 102 HIS A N 1
ATOM 862 C CA . HIS A 1 102 ? 11.982 1.518 -24.700 1.00 52.66 102 HIS A CA 1
ATOM 863 C C . HIS A 1 102 ? 13.510 1.445 -24.675 1.00 52.66 102 HIS A C 1
ATOM 865 O O . HIS A 1 102 ? 14.177 2.215 -23.986 1.00 52.66 102 HIS A O 1
ATOM 871 N N . GLY A 1 103 ? 14.067 0.481 -25.410 1.00 45.19 103 GLY A N 1
ATOM 872 C CA . GLY A 1 103 ? 15.492 0.458 -25.720 1.00 45.19 103 GLY A CA 1
ATOM 873 C C . GLY A 1 103 ? 15.788 1.514 -26.778 1.00 45.19 103 GLY A C 1
ATOM 874 O O . GLY A 1 103 ? 15.160 1.522 -27.834 1.00 45.19 103 GLY A O 1
ATOM 875 N N . GLU A 1 104 ? 16.740 2.403 -26.508 1.00 42.50 104 GLU A N 1
ATOM 876 C CA . GLU A 1 104 ? 17.316 3.262 -27.537 1.00 42.50 104 GLU A CA 1
ATOM 877 C C . GLU A 1 104 ? 17.953 2.343 -28.593 1.00 42.50 104 GLU A C 1
ATOM 879 O O . GLU A 1 104 ? 18.993 1.724 -28.349 1.00 42.50 104 GLU A O 1
ATOM 884 N N . ILE A 1 105 ? 17.310 2.186 -29.756 1.00 43.84 105 ILE A N 1
ATOM 885 C CA . ILE A 1 105 ? 17.953 1.551 -30.907 1.00 43.84 105 ILE A CA 1
ATOM 886 C C . ILE A 1 105 ? 19.035 2.534 -31.346 1.00 43.84 105 ILE A C 1
ATOM 888 O O . ILE A 1 105 ? 18.776 3.448 -32.128 1.00 43.84 105 ILE A O 1
ATOM 892 N N . LYS A 1 106 ? 20.255 2.375 -30.825 1.00 41.41 106 LYS A N 1
ATOM 893 C CA . LYS A 1 106 ? 21.429 2.961 -31.469 1.00 41.41 106 LYS A CA 1
ATOM 894 C C . LYS A 1 106 ? 21.448 2.393 -32.879 1.00 41.41 106 LYS A C 1
ATOM 896 O O . LYS A 1 106 ? 21.616 1.188 -33.049 1.00 41.41 106 LYS A O 1
ATOM 901 N N . SER A 1 107 ? 21.182 3.251 -33.857 1.00 37.25 107 SER A N 1
ATOM 902 C CA . SER A 1 107 ? 21.264 2.930 -35.277 1.00 37.25 107 SER A CA 1
ATOM 903 C C . SER A 1 107 ? 22.568 2.175 -35.548 1.00 37.25 107 SER A C 1
ATOM 905 O O . SER A 1 107 ? 23.641 2.720 -35.274 1.00 37.25 107 SER A O 1
ATOM 907 N N . LEU A 1 108 ? 22.454 0.927 -36.012 1.00 36.12 108 LEU A N 1
ATOM 908 C CA . LEU A 1 108 ? 23.559 0.171 -36.605 1.00 36.12 108 LEU A CA 1
ATOM 909 C C . LEU A 1 108 ? 24.001 0.830 -37.913 1.00 36.12 108 LEU A C 1
ATOM 911 O O . LEU A 1 108 ? 23.106 1.288 -38.660 1.00 36.12 108 LEU A O 1
#

Sequence (108 aa):
MTFTIYDHMILNQQSLSVTVKPAFAAYFKTELDIDVHIHASNVYLFAIPLQGEFTQLSDEQKTFVFQKELSLYEEQYEFEFPYEKTLFDRFFEITWHGVVYHGEIKSL